Protein AF-A0A1A6HMH1-F1 (afdb_monomer_lite)

Sequence (169 aa):
KLLRKKRSNFAELKVKCLGKFALKTLQKARRKLIYEKAKHYDKEYRQMYQTEIRIARMTRKAGYLCVPVHWKLAFVIRILGINCVSPKVHKVLRLLSLPQIFHGTFAKLNKALINILTTSVNELIYKRGYGKISKKRIALTDHSLIAQSFGKYGIICMKDLIHEIYTDG

Organism: Neotoma lepida (NCBI:txid56216)

Radius of gyration: 24.08 Å; chains: 1; bounding box: 72×41×69 Å

Structure (mmCIF, N/CA/C/O backbone):
data_AF-A0A1A6HMH1-F1
#
_entry.id   AF-A0A1A6HMH1-F1
#
loop_
_atom_site.group_PDB
_atom_site.id
_atom_site.type_symbol
_atom_site.label_atom_id
_atom_site.label_alt_id
_atom_site.label_comp_id
_atom_site.label_asym_id
_atom_site.label_entity_id
_atom_site.label_seq_id
_atom_site.pdbx_PDB_ins_code
_atom_site.Cartn_x
_atom_site.Cartn_y
_atom_site.Cartn_z
_atom_site.occupancy
_atom_site.B_iso_or_equiv
_atom_site.auth_seq_id
_atom_site.auth_comp_id
_atom_site.auth_asym_id
_atom_site.auth_atom_id
_atom_site.pdbx_PDB_model_num
ATOM 1 N N . LYS A 1 1 ? -39.234 2.461 42.269 1.00 67.38 1 LYS A N 1
ATOM 2 C CA . LYS A 1 1 ? -38.798 2.701 40.860 1.00 67.38 1 LYS A CA 1
ATOM 3 C C . LYS A 1 1 ? -37.301 3.047 40.719 1.00 67.38 1 LYS A C 1
ATOM 5 O O . LYS A 1 1 ? -36.661 2.504 39.826 1.00 67.38 1 LYS A O 1
ATOM 10 N N . LEU A 1 2 ? -36.710 3.866 41.601 1.00 72.44 2 LEU A N 1
ATOM 11 C CA . LEU A 1 2 ? -35.313 4.332 41.481 1.00 72.44 2 LEU A CA 1
ATOM 12 C C . LEU A 1 2 ? -34.236 3.228 41.621 1.00 72.44 2 LEU A C 1
ATOM 14 O O . LEU A 1 2 ? -33.291 3.178 40.837 1.00 72.44 2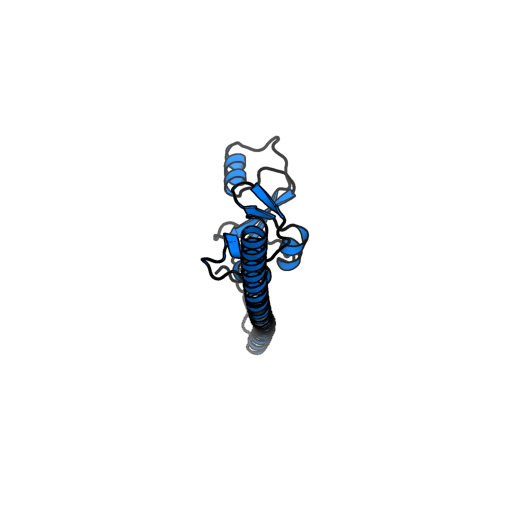 LEU A O 1
ATOM 18 N N . LEU A 1 3 ? -34.400 2.302 42.574 1.00 78.06 3 LEU A N 1
ATOM 19 C CA . LEU A 1 3 ? -33.451 1.202 42.825 1.00 78.06 3 LEU A CA 1
ATOM 20 C C . LEU A 1 3 ? -33.338 0.219 41.648 1.00 78.06 3 LEU A C 1
ATOM 22 O O . LEU A 1 3 ? -32.241 -0.208 41.298 1.00 78.06 3 LEU A O 1
ATOM 26 N N . ARG A 1 4 ? -34.461 -0.092 40.988 1.00 81.69 4 ARG A N 1
ATOM 27 C CA . ARG A 1 4 ? -34.491 -0.953 39.794 1.00 81.69 4 ARG A CA 1
ATOM 28 C C . ARG A 1 4 ? -33.728 -0.312 38.626 1.00 81.69 4 ARG A C 1
ATOM 30 O O . ARG A 1 4 ? -32.972 -1.000 37.948 1.00 81.69 4 ARG A O 1
ATOM 37 N N . LYS A 1 5 ? -33.846 1.013 38.460 1.00 83.06 5 LYS A N 1
ATOM 38 C CA . LYS A 1 5 ? -33.114 1.796 37.448 1.00 83.06 5 LYS A CA 1
ATOM 39 C C . LYS A 1 5 ? -31.604 1.829 37.732 1.00 83.06 5 LYS A C 1
ATOM 41 O O . LYS A 1 5 ? -30.813 1.598 36.827 1.00 83.06 5 LYS A O 1
ATOM 46 N N . LYS A 1 6 ? -31.197 1.999 39.001 1.00 84.06 6 LYS A N 1
ATOM 47 C CA . LYS A 1 6 ? -29.783 1.892 39.417 1.00 84.06 6 LYS A CA 1
ATOM 48 C C . LYS A 1 6 ? -29.196 0.505 39.118 1.00 84.06 6 LYS A C 1
ATOM 50 O O . LYS A 1 6 ? -28.121 0.427 38.535 1.00 84.06 6 LYS A O 1
ATOM 55 N N . ARG A 1 7 ? -29.909 -0.581 39.448 1.00 84.56 7 ARG A N 1
ATOM 56 C CA . ARG A 1 7 ? -29.468 -1.962 39.156 1.00 84.56 7 ARG A CA 1
ATOM 57 C C . ARG A 1 7 ? -29.311 -2.225 37.651 1.00 84.56 7 ARG A C 1
ATOM 59 O O . ARG A 1 7 ? -28.312 -2.816 37.256 1.00 84.56 7 ARG A O 1
ATOM 66 N N . SER A 1 8 ? -30.239 -1.732 36.825 1.00 86.00 8 SER A N 1
ATOM 67 C CA . SER A 1 8 ? -30.150 -1.823 35.356 1.00 86.00 8 SER A CA 1
ATOM 68 C C . SER A 1 8 ? -28.913 -1.102 34.812 1.00 86.00 8 SER A C 1
ATOM 70 O O . SER A 1 8 ? -28.134 -1.687 34.065 1.00 86.00 8 SER A O 1
ATOM 72 N N . ASN A 1 9 ? -28.667 0.134 35.259 1.00 87.69 9 ASN A N 1
ATOM 73 C CA . ASN A 1 9 ? -27.498 0.910 34.838 1.00 87.69 9 ASN A CA 1
ATOM 74 C C . ASN A 1 9 ? -26.178 0.233 35.249 1.00 87.69 9 ASN A C 1
ATOM 76 O O . ASN A 1 9 ? -25.229 0.200 34.470 1.00 87.69 9 ASN A O 1
ATOM 80 N N . PHE A 1 10 ? -26.110 -0.344 36.454 1.00 86.19 10 PHE A N 1
ATOM 81 C CA . PHE A 1 10 ? -24.940 -1.109 36.901 1.00 86.19 10 PHE A CA 1
ATOM 82 C C . PHE A 1 10 ? -24.709 -2.370 36.058 1.00 86.19 10 PHE A C 1
ATOM 84 O O . PHE A 1 10 ? -23.562 -2.675 35.727 1.00 86.19 10 PHE A O 1
ATOM 91 N N . ALA A 1 11 ? -25.775 -3.081 35.675 1.00 88.44 11 ALA A N 1
ATOM 92 C CA . ALA A 1 11 ? -25.677 -4.234 34.785 1.00 88.44 11 ALA A CA 1
ATOM 93 C C . ALA A 1 11 ? -25.140 -3.831 33.399 1.00 88.44 11 ALA A C 1
ATOM 95 O O . ALA A 1 11 ? -24.198 -4.452 32.907 1.00 88.44 11 ALA A O 1
ATOM 96 N N . GLU A 1 12 ? -25.645 -2.741 32.812 1.00 89.88 12 GLU A N 1
ATOM 97 C CA . GLU A 1 12 ? -25.134 -2.206 31.542 1.00 89.88 12 GLU A CA 1
ATOM 98 C C . GLU A 1 12 ? -23.662 -1.789 31.623 1.00 89.88 12 GLU A C 1
ATOM 100 O O . GLU A 1 12 ? -22.878 -2.083 30.719 1.00 89.88 12 GLU A O 1
ATOM 105 N N . LEU A 1 13 ? -23.260 -1.114 32.704 1.00 88.81 13 LEU A N 1
ATOM 106 C CA . LEU A 1 13 ? -21.864 -0.738 32.928 1.00 88.81 13 LEU A CA 1
ATOM 107 C C . LEU A 1 13 ? -20.969 -1.975 33.041 1.00 88.81 13 LEU A C 1
ATOM 109 O O . LEU A 1 13 ? -19.888 -1.998 32.453 1.00 88.81 13 LEU A O 1
ATOM 113 N N . LYS A 1 14 ? -21.431 -3.025 33.728 1.00 90.00 14 LYS A N 1
ATOM 114 C CA . LYS A 1 14 ? -20.702 -4.292 33.859 1.00 90.00 14 LYS A CA 1
ATOM 115 C C . LYS A 1 14 ? -20.515 -4.970 32.498 1.00 90.00 14 LYS A C 1
ATOM 117 O O . LYS A 1 14 ? -19.392 -5.343 32.166 1.00 90.00 14 LYS A O 1
ATOM 122 N N . VAL A 1 15 ? -21.563 -5.033 31.673 1.00 90.50 15 VAL A N 1
ATOM 123 C CA . VAL A 1 15 ? -21.488 -5.551 30.293 1.00 90.50 15 VAL A CA 1
ATOM 124 C C . VAL A 1 15 ? -20.522 -4.720 29.439 1.00 90.50 15 VAL A C 1
ATOM 126 O O . VAL A 1 15 ? -19.654 -5.279 28.767 1.00 90.50 15 VAL A O 1
ATOM 129 N N . LYS A 1 16 ? -20.584 -3.383 29.515 1.00 90.50 16 LYS A N 1
ATOM 130 C CA . LYS A 1 16 ? -19.650 -2.484 28.808 1.00 90.50 16 LYS A CA 1
ATOM 131 C C . LYS A 1 16 ? -18.197 -2.696 29.249 1.00 90.50 16 LYS A C 1
ATOM 133 O O . LYS A 1 16 ? -17.298 -2.681 28.408 1.00 90.50 16 LYS A O 1
ATOM 138 N N . CYS A 1 17 ? -17.946 -2.905 30.541 1.00 87.88 17 CYS A N 1
ATOM 139 C CA . CYS A 1 17 ? -16.609 -3.192 31.068 1.00 87.88 17 CYS A CA 1
ATOM 140 C C . CYS A 1 17 ? -16.062 -4.531 30.556 1.00 87.88 17 CYS A C 1
ATOM 142 O O . CYS A 1 17 ? -14.916 -4.580 30.104 1.00 87.88 17 CYS A O 1
ATOM 144 N N . LEU A 1 18 ? -16.885 -5.584 30.555 1.00 89.75 18 LEU A N 1
ATOM 145 C CA . LEU A 1 18 ? -16.518 -6.892 30.004 1.00 89.75 18 LEU A CA 1
ATOM 146 C C . LEU A 1 18 ? -16.204 -6.799 28.503 1.00 89.75 18 LEU A C 1
ATOM 148 O O . LEU A 1 18 ? -15.169 -7.295 28.060 1.00 89.75 18 LEU A O 1
ATOM 152 N N . GLY A 1 19 ? -17.021 -6.070 27.735 1.00 89.38 19 GLY A N 1
ATOM 153 C CA . GLY A 1 19 ? -16.772 -5.820 26.312 1.00 89.38 19 GLY A CA 1
ATOM 154 C C . GLY A 1 19 ? -15.452 -5.083 26.057 1.00 89.38 19 GLY A C 1
ATOM 155 O O . GLY A 1 19 ? -14.662 -5.487 25.204 1.00 89.38 19 GLY A O 1
ATOM 156 N N . LYS A 1 20 ? -15.141 -4.046 26.848 1.00 89.56 20 LYS A N 1
ATOM 157 C CA . LYS A 1 20 ? -13.844 -3.346 26.775 1.00 89.56 20 LYS A CA 1
ATOM 158 C C . LYS A 1 20 ? -12.670 -4.271 27.098 1.00 89.56 20 LYS A C 1
ATOM 160 O O . LYS A 1 20 ? -11.619 -4.150 26.470 1.00 89.56 20 LYS A O 1
ATOM 165 N N . PHE A 1 21 ? -12.824 -5.173 28.066 1.00 90.56 21 PHE A N 1
ATOM 166 C CA . PHE A 1 21 ? -11.784 -6.138 28.421 1.00 90.56 21 PHE A CA 1
ATOM 167 C C . PHE A 1 21 ? -11.515 -7.122 27.275 1.00 90.56 21 PHE A C 1
ATOM 169 O O . PHE A 1 21 ? -10.362 -7.283 26.875 1.00 90.56 21 PHE A O 1
ATOM 176 N N . ALA A 1 22 ? -12.569 -7.681 26.675 1.00 90.69 22 ALA A N 1
AT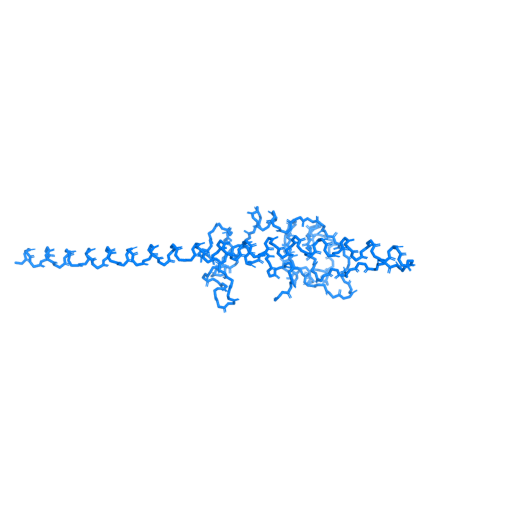OM 177 C CA . ALA A 1 22 ? -12.461 -8.565 25.515 1.00 90.69 22 ALA A CA 1
ATOM 178 C C . ALA A 1 22 ? -11.828 -7.866 24.294 1.00 90.69 22 ALA A C 1
ATOM 180 O O . ALA A 1 22 ? -10.968 -8.423 23.615 1.00 90.69 22 ALA A O 1
ATOM 181 N N . LEU A 1 23 ? -12.173 -6.602 24.029 1.00 89.44 23 LEU A N 1
ATOM 182 C CA . LEU A 1 23 ? -11.537 -5.837 22.949 1.00 89.44 23 LEU A CA 1
ATOM 183 C C . LEU A 1 23 ? -10.040 -5.611 23.203 1.00 89.44 23 LEU A C 1
ATOM 185 O O . LEU A 1 23 ? -9.238 -5.697 22.273 1.00 89.44 23 LEU A O 1
ATOM 189 N N . LYS A 1 24 ? -9.638 -5.362 24.455 1.00 90.38 24 LYS A N 1
ATOM 190 C CA . LYS A 1 24 ? -8.222 -5.206 24.824 1.00 90.38 24 LYS A CA 1
ATOM 191 C C . LYS A 1 24 ? -7.433 -6.500 24.629 1.00 90.38 24 LYS A C 1
ATOM 193 O O . LYS A 1 24 ? -6.305 -6.439 24.139 1.00 90.38 24 LYS A O 1
ATOM 198 N N . THR A 1 25 ? -7.986 -7.657 24.992 1.00 93.50 25 THR A N 1
ATOM 199 C CA . THR A 1 25 ? -7.310 -8.950 24.780 1.00 93.50 25 THR A CA 1
ATOM 200 C C . THR A 1 25 ? -7.157 -9.252 23.290 1.00 93.50 25 THR A C 1
ATOM 202 O O . THR A 1 25 ? -6.056 -9.590 22.854 1.00 93.50 25 THR A O 1
ATOM 205 N N . LEU A 1 26 ? -8.195 -9.000 22.485 1.00 90.25 26 LEU A N 1
ATOM 206 C CA . LEU A 1 26 ? -8.133 -9.119 21.024 1.00 90.25 26 LEU A CA 1
ATOM 207 C C . LEU A 1 26 ? -7.090 -8.179 20.403 1.00 90.25 26 LEU A C 1
ATOM 209 O O . LEU A 1 26 ? -6.309 -8.596 19.551 1.00 90.25 26 LEU A O 1
ATOM 213 N N . GLN A 1 27 ? -7.026 -6.919 20.841 1.00 89.50 27 GLN A N 1
ATOM 214 C CA . GLN A 1 27 ? -6.012 -5.973 20.363 1.00 89.50 27 GLN A CA 1
ATOM 215 C C . GLN A 1 27 ? -4.592 -6.420 20.721 1.00 89.50 27 GLN A C 1
ATOM 217 O O . GLN A 1 27 ? -3.695 -6.305 19.888 1.00 89.50 27 GLN A O 1
ATOM 222 N N . LYS A 1 28 ? -4.374 -6.963 21.926 1.00 92.38 28 LYS A N 1
ATOM 223 C CA . LYS A 1 28 ? -3.073 -7.526 22.320 1.00 92.38 28 LYS A CA 1
ATOM 224 C C . LYS A 1 28 ? -2.678 -8.701 21.426 1.00 92.38 28 LYS A C 1
ATOM 226 O O . LYS A 1 28 ? -1.547 -8.731 20.950 1.00 92.38 28 LYS A O 1
ATOM 231 N N . ALA A 1 29 ? -3.601 -9.626 21.160 1.00 92.94 29 ALA A N 1
ATOM 232 C CA . ALA A 1 29 ? -3.358 -10.749 20.256 1.00 92.94 29 ALA A CA 1
ATOM 233 C C . ALA A 1 29 ? -3.023 -10.270 18.832 1.00 92.94 29 ALA A C 1
ATOM 235 O O . ALA A 1 29 ? -2.028 -10.698 18.252 1.00 92.94 29 ALA A O 1
ATOM 236 N N . ARG A 1 30 ? -3.782 -9.298 18.305 1.00 90.75 30 ARG A N 1
ATOM 237 C CA . ARG A 1 30 ? -3.517 -8.688 16.991 1.00 90.75 30 ARG A CA 1
ATOM 238 C C . ARG A 1 30 ? -2.146 -8.020 16.921 1.00 90.75 30 ARG A C 1
ATOM 240 O O . ARG A 1 30 ? -1.448 -8.196 15.933 1.00 90.75 30 ARG A O 1
ATOM 247 N N . ARG A 1 31 ? -1.733 -7.284 17.959 1.00 91.69 31 ARG A N 1
ATOM 248 C CA . ARG A 1 31 ? -0.402 -6.650 18.011 1.00 91.69 31 ARG A CA 1
ATOM 249 C C . ARG A 1 31 ? 0.724 -7.679 17.949 1.00 91.69 31 ARG A C 1
ATOM 251 O O . ARG A 1 31 ? 1.679 -7.459 17.215 1.00 91.69 31 ARG A O 1
ATOM 258 N N . LYS A 1 32 ? 0.591 -8.798 18.671 1.00 95.19 32 LYS A N 1
ATOM 259 C CA . LYS A 1 32 ? 1.555 -9.908 18.598 1.00 95.19 32 LYS A CA 1
ATOM 260 C C . LYS A 1 32 ? 1.641 -10.472 17.179 1.00 95.19 32 LYS A C 1
ATOM 262 O O . LYS A 1 32 ? 2.733 -10.594 16.647 1.00 95.19 32 LYS A O 1
ATOM 267 N N . LEU A 1 33 ? 0.497 -10.722 16.540 1.00 93.75 33 LEU A N 1
ATOM 268 C CA . LEU A 1 33 ? 0.452 -11.220 15.163 1.00 93.75 33 LEU A CA 1
ATOM 269 C C . LEU A 1 33 ? 1.111 -10.252 14.168 1.00 93.75 33 LEU A C 1
ATOM 271 O O . LEU A 1 33 ? 1.905 -10.678 13.338 1.00 93.75 33 LEU A O 1
ATOM 275 N N . ILE A 1 34 ? 0.818 -8.952 14.273 1.00 93.81 34 ILE A N 1
ATOM 276 C CA . ILE A 1 34 ? 1.428 -7.915 13.424 1.00 93.81 34 ILE A CA 1
ATOM 277 C C . ILE A 1 34 ? 2.950 -7.884 13.609 1.00 93.81 34 ILE A C 1
ATOM 279 O O . ILE A 1 34 ? 3.683 -7.754 12.634 1.00 93.81 34 ILE A O 1
ATOM 283 N N . TYR A 1 35 ? 3.425 -8.019 14.848 1.00 95.38 35 TYR A N 1
ATOM 284 C CA . TYR A 1 35 ? 4.852 -8.030 15.151 1.00 95.38 35 TYR A CA 1
ATOM 285 C C . TYR A 1 35 ? 5.568 -9.237 14.530 1.00 95.38 35 TYR A C 1
ATOM 287 O O . TYR A 1 35 ? 6.585 -9.061 13.859 1.00 95.38 35 TYR A O 1
ATOM 295 N N . GLU A 1 36 ? 5.016 -10.444 14.684 1.00 95.88 36 GLU A N 1
ATOM 296 C CA . GLU A 1 36 ? 5.602 -11.653 14.091 1.00 95.88 36 GLU A CA 1
ATOM 297 C C . GLU A 1 36 ? 5.620 -11.587 12.558 1.00 95.88 36 GLU A C 1
ATOM 299 O O . GLU A 1 36 ? 6.637 -11.901 11.938 1.00 95.88 36 GLU A O 1
ATOM 304 N N . LYS A 1 37 ? 4.540 -11.092 11.935 1.00 94.31 37 LYS A N 1
ATOM 305 C CA . LYS A 1 37 ? 4.506 -10.848 10.484 1.00 94.31 37 LYS A CA 1
ATOM 306 C C . LYS A 1 37 ? 5.569 -9.843 10.043 1.00 94.31 37 LYS A C 1
ATOM 308 O O . LYS A 1 37 ? 6.312 -10.106 9.104 1.00 94.31 37 LYS A O 1
ATOM 313 N N . ALA A 1 38 ? 5.686 -8.710 10.735 1.00 94.00 38 ALA A N 1
ATOM 314 C CA . ALA A 1 38 ? 6.680 -7.693 10.401 1.00 94.00 38 ALA A CA 1
ATOM 315 C C . ALA A 1 38 ? 8.110 -8.252 10.466 1.00 94.00 38 ALA A C 1
ATOM 317 O O . ALA A 1 38 ? 8.903 -8.025 9.551 1.00 94.00 38 ALA A O 1
ATOM 318 N N . LYS A 1 39 ? 8.406 -9.050 11.499 1.00 95.81 39 LYS A N 1
ATOM 319 C CA . LYS A 1 39 ? 9.683 -9.753 11.655 1.00 95.81 39 LYS A CA 1
ATOM 320 C C . LYS A 1 39 ? 9.940 -10.743 10.515 1.00 95.81 39 LYS A C 1
ATOM 322 O O . LYS A 1 39 ? 11.071 -10.831 10.037 1.00 95.81 39 LYS A O 1
ATOM 327 N N . HIS A 1 40 ? 8.911 -11.470 10.078 1.00 95.38 40 HIS A N 1
ATOM 328 C CA . HIS A 1 40 ? 9.001 -12.369 8.929 1.00 95.38 40 HIS A CA 1
ATOM 329 C C . HIS A 1 40 ? 9.373 -11.609 7.650 1.00 95.38 40 HIS A C 1
ATOM 331 O O . HIS A 1 40 ? 10.369 -11.950 7.017 1.00 95.38 40 HIS A O 1
ATOM 337 N N . TYR A 1 41 ? 8.648 -10.536 7.320 1.00 94.19 41 TYR A N 1
ATOM 338 C CA . TYR A 1 41 ? 8.918 -9.740 6.118 1.00 94.19 41 TYR A CA 1
ATOM 339 C C . TYR A 1 41 ? 10.314 -9.111 6.129 1.00 94.19 41 TYR A C 1
ATOM 341 O O . TYR A 1 41 ? 11.004 -9.107 5.115 1.00 94.19 41 TYR A O 1
ATOM 349 N N . ASP A 1 42 ? 10.782 -8.619 7.278 1.00 91.75 42 ASP A N 1
ATOM 350 C CA . ASP A 1 42 ? 12.137 -8.067 7.377 1.00 91.75 42 ASP A CA 1
ATOM 351 C C . ASP A 1 42 ? 13.217 -9.135 7.155 1.00 91.75 42 ASP A C 1
ATOM 353 O O . ASP A 1 42 ? 14.251 -8.858 6.540 1.00 91.75 42 ASP A O 1
ATOM 357 N N . LYS A 1 43 ? 12.987 -10.366 7.630 1.00 95.88 43 LYS A N 1
ATOM 358 C CA . LYS A 1 43 ? 13.875 -11.503 7.360 1.00 95.88 43 LYS A CA 1
ATOM 359 C C . LYS A 1 43 ? 13.875 -11.854 5.873 1.00 95.88 43 LYS A C 1
ATOM 361 O O . LYS A 1 43 ? 14.949 -12.035 5.305 1.00 95.88 43 LYS A O 1
ATOM 366 N N . GLU A 1 44 ? 12.701 -11.907 5.259 1.00 94.12 44 GLU A N 1
ATOM 367 C CA . GLU A 1 44 ? 12.519 -12.201 3.838 1.00 94.12 44 GLU A CA 1
ATOM 368 C C . GLU A 1 44 ? 13.253 -11.186 2.952 1.00 94.12 44 GLU A C 1
ATOM 370 O O . GLU A 1 44 ? 14.098 -11.578 2.149 1.00 94.12 44 GLU A O 1
ATOM 375 N N . TYR A 1 45 ? 13.060 -9.880 3.172 1.00 90.88 45 TYR A N 1
ATOM 376 C CA . TYR A 1 45 ? 13.754 -8.839 2.402 1.00 90.88 45 TYR A CA 1
ATOM 377 C C . TYR A 1 45 ? 15.277 -8.917 2.531 1.00 90.88 45 TYR A C 1
ATOM 379 O O . TYR A 1 45 ? 16.000 -8.764 1.545 1.00 90.88 45 TYR A O 1
ATOM 387 N N . ARG A 1 46 ? 15.787 -9.198 3.739 1.00 93.50 46 ARG A N 1
ATOM 388 C CA . ARG A 1 46 ? 17.228 -9.403 3.958 1.00 93.50 46 ARG A CA 1
ATOM 389 C C . ARG A 1 46 ? 17.742 -10.609 3.176 1.00 93.50 46 ARG A C 1
ATOM 391 O O . ARG A 1 46 ? 18.815 -10.530 2.583 1.00 93.50 46 ARG A O 1
ATOM 398 N N . GLN A 1 47 ? 16.992 -11.709 3.172 1.00 95.31 47 GLN A N 1
ATOM 399 C CA . GLN A 1 47 ? 17.354 -12.922 2.442 1.00 95.31 47 GLN A CA 1
ATOM 400 C C . GLN A 1 47 ? 17.320 -12.705 0.928 1.00 95.31 47 GLN A C 1
ATOM 402 O O . GLN A 1 47 ? 18.257 -13.126 0.252 1.00 95.31 47 GLN A O 1
ATOM 407 N N . MET A 1 48 ? 16.307 -12.013 0.401 1.00 89.75 48 MET A N 1
ATOM 408 C CA . MET A 1 48 ? 16.217 -11.660 -1.021 1.00 89.75 48 MET A CA 1
ATOM 409 C C . MET A 1 48 ? 17.445 -10.861 -1.464 1.00 89.75 48 MET A C 1
ATOM 411 O O . MET A 1 48 ? 18.146 -11.272 -2.387 1.00 89.75 48 MET A O 1
ATOM 415 N N . TYR A 1 49 ? 17.776 -9.793 -0.732 1.00 89.75 49 TYR A N 1
ATOM 416 C CA . TYR A 1 49 ? 18.935 -8.946 -1.020 1.00 89.75 49 TYR A CA 1
ATOM 417 C C . TYR A 1 49 ? 20.265 -9.716 -0.959 1.00 89.75 49 TYR A C 1
ATOM 419 O O . TYR A 1 49 ? 21.109 -9.612 -1.850 1.00 89.75 49 TYR A O 1
ATOM 427 N N . GLN A 1 50 ? 20.460 -10.545 0.072 1.00 94.88 50 GLN A N 1
ATOM 428 C CA . GLN A 1 50 ? 21.658 -11.385 0.183 1.00 94.88 50 GLN A CA 1
ATOM 429 C C . GLN A 1 50 ? 21.764 -12.405 -0.955 1.00 94.88 50 GLN A C 1
ATOM 431 O O . GLN A 1 50 ? 22.865 -12.673 -1.442 1.00 94.88 50 GLN A O 1
ATOM 436 N N . THR A 1 51 ? 20.635 -12.975 -1.371 1.00 92.44 51 THR A N 1
ATOM 437 C CA . THR A 1 51 ? 20.572 -13.960 -2.454 1.00 92.44 51 THR A CA 1
ATOM 438 C C . THR A 1 51 ? 20.907 -13.314 -3.793 1.00 92.44 51 THR A C 1
ATOM 440 O O . THR A 1 51 ? 21.721 -13.862 -4.530 1.00 92.44 51 THR A O 1
ATOM 443 N N . GLU A 1 52 ? 20.381 -12.121 -4.069 1.00 89.81 52 GLU A N 1
ATOM 444 C CA . GLU A 1 52 ? 20.705 -11.342 -5.268 1.00 89.81 52 GLU A CA 1
ATOM 445 C C . GLU A 1 52 ? 22.210 -11.041 -5.354 1.00 89.81 52 GLU A C 1
ATOM 447 O O . GLU A 1 52 ? 22.852 -11.322 -6.369 1.00 89.81 52 GLU A O 1
ATOM 452 N N . ILE A 1 53 ? 22.820 -10.594 -4.249 1.00 91.62 53 ILE A N 1
ATOM 453 C CA . ILE A 1 53 ? 24.274 -10.378 -4.170 1.00 91.62 53 ILE A CA 1
ATOM 454 C C . ILE A 1 53 ? 25.045 -11.683 -4.387 1.00 91.62 53 ILE A C 1
ATOM 456 O O . ILE A 1 53 ? 26.064 -11.699 -5.084 1.00 91.62 53 ILE A O 1
ATOM 460 N N . ARG A 1 54 ? 24.601 -12.783 -3.768 1.00 93.88 54 ARG A N 1
ATOM 461 C CA . ARG A 1 54 ? 25.252 -14.091 -3.900 1.00 93.88 54 ARG A CA 1
ATOM 462 C C . ARG A 1 54 ? 25.224 -14.563 -5.352 1.00 93.88 54 ARG A C 1
ATOM 464 O O . ARG A 1 54 ? 26.273 -14.952 -5.858 1.00 93.88 54 ARG A O 1
ATOM 471 N N . ILE A 1 55 ? 24.071 -14.488 -6.017 1.00 90.62 55 ILE A N 1
ATOM 472 C CA . ILE A 1 55 ? 23.912 -14.838 -7.434 1.00 90.62 55 ILE A CA 1
ATOM 473 C C . ILE A 1 55 ? 24.853 -13.986 -8.283 1.00 90.62 55 ILE A C 1
ATOM 475 O O . ILE A 1 55 ? 25.663 -14.549 -9.011 1.00 90.62 55 ILE A O 1
ATOM 479 N N . ALA A 1 56 ? 24.853 -12.663 -8.098 1.00 90.56 56 ALA A N 1
ATOM 480 C CA . ALA A 1 56 ? 25.729 -11.761 -8.844 1.00 90.56 56 ALA A CA 1
ATOM 481 C C . ALA A 1 56 ? 27.228 -12.082 -8.671 1.00 90.56 56 ALA A C 1
ATOM 483 O O . ALA A 1 56 ? 28.019 -11.906 -9.597 1.00 90.56 56 ALA A O 1
ATOM 484 N N . ARG A 1 57 ? 27.651 -12.560 -7.494 1.00 93.25 57 ARG A N 1
ATOM 485 C CA . ARG A 1 57 ? 29.036 -13.009 -7.258 1.00 93.25 57 ARG A CA 1
ATOM 486 C C . ARG A 1 57 ? 29.333 -14.341 -7.946 1.00 93.25 57 ARG A C 1
ATOM 488 O O . ARG A 1 57 ? 30.392 -14.480 -8.553 1.00 93.25 57 ARG A O 1
ATOM 495 N N . MET A 1 58 ? 28.415 -15.305 -7.858 1.00 93.62 58 MET A N 1
ATOM 496 C CA . MET A 1 58 ? 28.568 -16.621 -8.489 1.00 93.62 58 MET A CA 1
ATOM 497 C C . MET A 1 58 ? 28.621 -16.512 -10.014 1.00 93.62 58 MET A C 1
ATOM 499 O O . MET A 1 58 ? 29.494 -17.117 -10.628 1.00 93.62 58 MET A O 1
ATOM 503 N N . THR A 1 59 ? 27.756 -15.697 -10.621 1.00 91.56 59 THR A N 1
ATOM 504 C CA . THR A 1 59 ? 27.740 -15.480 -12.076 1.00 91.56 59 THR A CA 1
ATOM 505 C C . THR A 1 59 ? 29.031 -14.829 -12.557 1.00 91.56 59 THR A C 1
ATOM 507 O O . THR A 1 59 ? 29.625 -15.315 -13.513 1.00 91.56 59 THR A O 1
ATOM 510 N N . ARG A 1 60 ? 29.534 -13.805 -11.845 1.00 91.56 60 ARG A N 1
ATOM 511 C CA . ARG A 1 60 ? 30.835 -13.179 -12.148 1.00 91.56 60 ARG A CA 1
ATOM 512 C C . ARG A 1 60 ? 31.981 -14.185 -12.077 1.00 91.56 60 ARG A C 1
ATOM 514 O O . ARG A 1 60 ? 32.830 -14.185 -12.957 1.00 91.56 60 ARG A O 1
ATOM 521 N N . LYS A 1 61 ? 31.990 -15.056 -11.059 1.00 94.31 61 LYS A N 1
ATOM 522 C CA . LYS A 1 61 ? 33.004 -16.114 -10.918 1.00 94.31 61 LYS A CA 1
ATOM 523 C C . LYS A 1 61 ? 32.938 -17.131 -12.062 1.00 94.31 61 LYS A C 1
ATOM 525 O O . LYS A 1 61 ? 33.974 -17.610 -12.501 1.00 94.31 61 LYS A O 1
ATOM 530 N N . ALA A 1 62 ? 31.735 -17.456 -12.525 1.00 93.44 62 ALA A N 1
ATOM 531 C CA . ALA A 1 62 ? 31.503 -18.398 -13.614 1.00 93.44 62 ALA A CA 1
ATOM 532 C C . ALA A 1 62 ? 31.643 -17.776 -15.020 1.00 93.44 62 ALA A C 1
ATOM 534 O O . ALA A 1 62 ? 31.504 -18.490 -16.006 1.00 93.44 62 ALA A O 1
ATOM 535 N N . GLY A 1 63 ? 31.892 -16.464 -15.127 1.00 91.94 63 GLY A N 1
ATOM 536 C CA . GLY A 1 63 ? 32.001 -15.756 -16.408 1.00 91.94 63 GLY A CA 1
ATOM 537 C C . GLY A 1 63 ? 30.664 -15.470 -17.108 1.00 91.94 63 GLY A C 1
ATOM 538 O O . GLY A 1 63 ? 30.665 -14.982 -18.234 1.00 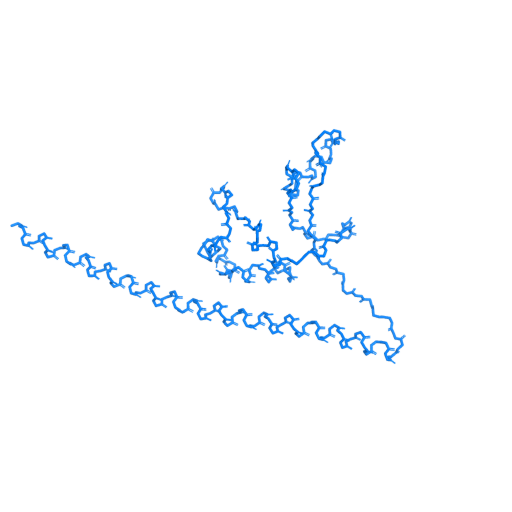91.94 63 GLY A O 1
ATOM 539 N N . TYR A 1 64 ? 29.523 -15.733 -16.460 1.00 91.69 64 TYR A N 1
ATOM 540 C CA . TYR A 1 64 ? 28.192 -15.450 -17.008 1.00 91.69 64 TYR A CA 1
ATOM 541 C C . TYR A 1 64 ? 27.701 -14.045 -16.629 1.00 91.69 64 TYR A C 1
ATOM 543 O O . TYR A 1 64 ? 27.949 -13.545 -15.526 1.00 91.69 64 TYR A O 1
ATOM 551 N N . LEU A 1 65 ? 26.928 -13.419 -17.523 1.00 84.19 65 LEU A N 1
ATOM 552 C CA . LEU A 1 65 ? 26.278 -12.134 -17.266 1.00 84.19 65 LEU A CA 1
ATOM 553 C C . LEU A 1 65 ? 24.997 -12.333 -16.441 1.00 84.19 65 LEU A C 1
ATOM 555 O O . LEU A 1 65 ? 24.087 -13.051 -16.848 1.00 84.19 65 LEU A O 1
ATOM 559 N N . CYS A 1 66 ? 24.903 -11.665 -15.291 1.00 80.38 66 CYS A N 1
ATOM 560 C CA . CYS A 1 66 ? 23.672 -11.629 -14.502 1.00 80.38 66 CYS A CA 1
ATOM 561 C C . CYS A 1 66 ? 22.769 -10.509 -15.020 1.00 80.38 66 CYS A C 1
ATOM 563 O O . CYS A 1 66 ? 23.076 -9.332 -14.827 1.00 80.38 66 CYS A O 1
ATOM 565 N N . VAL A 1 67 ? 21.652 -10.869 -15.649 1.00 78.81 67 VAL A N 1
ATOM 566 C CA . VAL A 1 67 ? 20.599 -9.909 -15.992 1.00 78.81 67 VAL A CA 1
ATOM 567 C C . VAL A 1 67 ? 19.704 -9.734 -14.759 1.00 78.81 67 VAL A C 1
ATOM 569 O O . VAL A 1 67 ? 19.210 -10.737 -14.239 1.00 78.81 67 VAL A O 1
ATOM 572 N N . PRO A 1 68 ? 19.517 -8.505 -14.244 1.00 74.25 68 PRO A N 1
ATOM 573 C CA . PRO A 1 68 ? 18.659 -8.279 -13.089 1.00 74.25 68 PRO A CA 1
ATOM 574 C C . PRO A 1 68 ? 17.204 -8.608 -13.425 1.00 74.25 68 PRO A C 1
ATOM 576 O O . PRO A 1 68 ? 16.761 -8.479 -14.570 1.00 74.25 68 PRO A O 1
ATOM 579 N N . VAL A 1 69 ? 16.445 -9.010 -12.407 1.00 73.75 69 VAL A N 1
ATOM 580 C CA . VAL A 1 69 ? 15.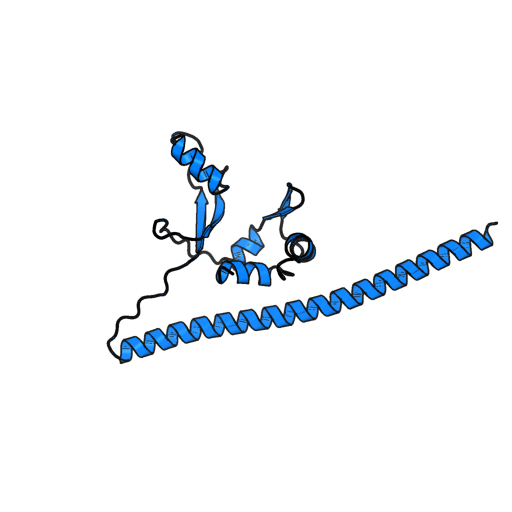010 -9.259 -12.561 1.00 73.75 69 VAL A CA 1
ATOM 581 C C . VAL A 1 69 ? 14.326 -7.950 -12.957 1.00 73.75 69 VAL A C 1
ATOM 583 O O . VAL A 1 69 ? 14.533 -6.913 -12.326 1.00 73.75 69 VAL A O 1
ATOM 586 N N . HIS A 1 70 ? 13.510 -7.992 -14.012 1.00 69.94 70 HIS A N 1
ATOM 587 C CA . HIS A 1 70 ? 12.738 -6.826 -14.421 1.00 69.94 70 HIS A CA 1
ATOM 588 C C . HIS A 1 70 ? 11.723 -6.462 -13.331 1.00 69.94 70 HIS A C 1
ATOM 590 O O . HIS A 1 70 ? 11.037 -7.328 -12.781 1.00 69.94 70 HIS A O 1
ATOM 596 N N . TRP A 1 71 ? 11.629 -5.176 -13.010 1.00 72.56 71 TRP A N 1
ATOM 597 C CA . TRP A 1 71 ? 10.700 -4.675 -12.005 1.00 72.56 71 TRP A CA 1
ATOM 598 C C . TRP A 1 71 ? 9.251 -4.840 -12.499 1.00 72.56 71 TRP A C 1
ATOM 600 O O . TRP A 1 71 ? 8.930 -4.558 -13.651 1.00 72.56 71 TRP A O 1
ATOM 610 N N . LYS A 1 72 ? 8.363 -5.319 -11.621 1.00 78.38 72 LYS A N 1
ATOM 611 C CA . LYS A 1 72 ? 6.953 -5.603 -11.959 1.00 78.38 72 LYS A CA 1
ATOM 612 C C . LYS A 1 72 ? 6.017 -4.417 -11.735 1.00 78.38 72 LYS A C 1
ATOM 614 O O . LYS A 1 72 ? 4.925 -4.373 -12.294 1.00 78.38 72 LYS A O 1
ATOM 619 N N . LEU A 1 73 ? 6.433 -3.454 -10.919 1.00 81.00 73 LEU A N 1
ATOM 620 C CA . LEU A 1 73 ? 5.615 -2.335 -10.466 1.00 81.00 73 LEU A CA 1
ATOM 621 C C . LEU A 1 73 ? 6.381 -1.024 -10.669 1.00 81.00 73 LEU A C 1
ATOM 623 O O . LEU A 1 73 ? 7.597 -0.975 -10.486 1.00 81.00 73 LEU A O 1
ATOM 627 N N . ALA A 1 74 ? 5.673 0.040 -11.035 1.00 84.12 74 ALA A N 1
ATOM 628 C CA . ALA A 1 74 ? 6.221 1.385 -11.140 1.00 84.12 74 ALA A CA 1
ATOM 629 C C . ALA A 1 74 ? 5.393 2.382 -10.338 1.00 84.12 74 ALA A C 1
ATOM 631 O O . ALA A 1 74 ? 4.174 2.255 -10.206 1.00 84.12 74 ALA A O 1
ATOM 632 N N . PHE A 1 75 ? 6.068 3.412 -9.837 1.00 85.31 75 PHE A N 1
ATOM 633 C CA . PHE A 1 75 ? 5.416 4.574 -9.261 1.00 85.31 75 PHE A CA 1
ATOM 634 C C . PHE A 1 75 ? 5.389 5.701 -10.292 1.00 85.31 75 PHE A C 1
ATOM 636 O O . PHE A 1 75 ? 6.434 6.209 -10.693 1.00 85.31 75 PHE A O 1
ATOM 643 N N . VAL A 1 76 ? 4.193 6.076 -10.741 1.00 86.06 76 VAL A N 1
ATOM 644 C CA . VAL A 1 76 ? 3.992 7.095 -11.778 1.00 86.06 76 VAL A CA 1
ATOM 645 C C . VAL A 1 76 ? 3.567 8.391 -11.109 1.00 86.06 76 VAL A C 1
ATOM 647 O O . VAL A 1 76 ? 2.585 8.398 -10.373 1.00 86.06 76 VAL A O 1
ATOM 650 N N . ILE A 1 77 ? 4.276 9.489 -11.380 1.00 88.88 77 ILE A N 1
ATOM 651 C CA . ILE A 1 77 ? 3.960 10.826 -10.858 1.00 88.88 77 ILE A CA 1
ATOM 652 C C . ILE A 1 77 ? 3.580 11.744 -12.014 1.00 88.88 77 ILE A C 1
ATOM 654 O O . ILE A 1 77 ? 4.248 11.779 -13.048 1.00 88.88 77 ILE A O 1
ATOM 658 N N . ARG A 1 78 ? 2.527 12.542 -11.829 1.00 89.62 78 ARG A N 1
ATOM 659 C CA . ARG A 1 78 ? 2.168 13.591 -12.783 1.00 89.62 78 ARG A CA 1
ATOM 660 C C . ARG A 1 78 ? 3.011 14.846 -12.564 1.00 89.62 78 ARG A C 1
ATOM 662 O O . ARG A 1 78 ? 2.926 15.470 -11.510 1.00 89.62 78 ARG A O 1
ATOM 669 N N . ILE A 1 79 ? 3.758 15.241 -13.590 1.00 90.12 79 ILE A N 1
ATOM 670 C CA . ILE A 1 79 ? 4.638 16.422 -13.561 1.00 90.12 79 ILE A CA 1
ATOM 671 C C . ILE A 1 79 ? 3.983 17.625 -14.257 1.00 90.12 79 ILE A C 1
ATOM 673 O O . ILE A 1 79 ? 4.129 18.757 -13.809 1.00 90.12 79 ILE A O 1
ATOM 677 N N . LEU A 1 80 ? 3.222 17.386 -15.330 1.00 88.00 80 LEU A N 1
ATOM 678 C CA . LEU A 1 80 ? 2.619 18.444 -16.145 1.00 88.00 80 LEU A CA 1
ATOM 679 C C . LEU A 1 80 ? 1.162 18.735 -15.762 1.00 88.00 80 LEU A C 1
ATOM 681 O O . LEU A 1 80 ? 0.421 17.854 -15.314 1.00 88.00 80 LEU A O 1
ATOM 685 N N . GLY A 1 81 ? 0.753 19.986 -15.985 1.00 86.88 81 GLY A N 1
ATOM 686 C CA . GLY A 1 81 ? -0.610 20.479 -15.782 1.00 86.88 81 GLY A CA 1
ATOM 687 C C . GLY A 1 81 ? -1.633 19.943 -16.785 1.00 86.88 81 GLY A C 1
ATOM 688 O O . GLY A 1 81 ? -1.425 18.934 -17.455 1.00 86.88 81 GLY A O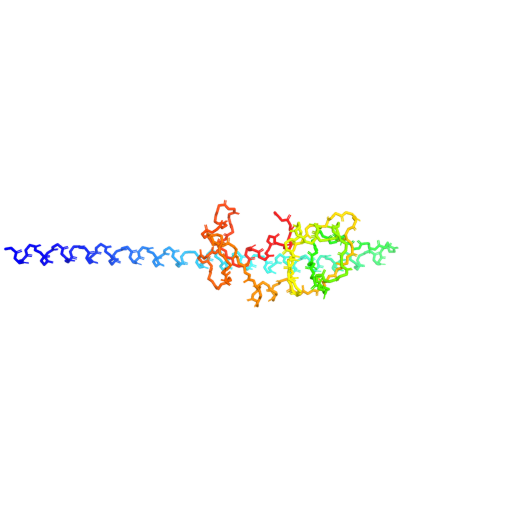 1
ATOM 689 N N . ILE A 1 82 ? -2.810 20.568 -16.818 1.00 83.94 82 ILE A N 1
ATOM 690 C CA . ILE A 1 82 ? -3.932 20.188 -17.703 1.00 83.94 82 ILE A CA 1
ATOM 691 C C . ILE A 1 82 ? -3.792 20.857 -19.081 1.00 83.94 82 ILE A C 1
ATOM 693 O O . ILE A 1 82 ? -4.263 20.314 -20.083 1.00 83.94 82 ILE A O 1
ATOM 697 N N . ASN A 1 83 ? -3.121 22.007 -19.121 1.00 86.19 83 ASN A N 1
ATOM 698 C CA . ASN A 1 83 ? -2.976 22.843 -20.306 1.00 86.19 83 ASN A CA 1
ATOM 699 C C . ASN A 1 83 ? -2.083 22.162 -21.350 1.00 86.19 83 ASN A C 1
ATOM 701 O O . ASN A 1 83 ? -1.090 21.528 -20.998 1.00 86.19 83 ASN A O 1
ATOM 705 N N . CYS A 1 84 ? -2.436 22.317 -22.628 1.00 85.25 84 CYS A N 1
ATOM 706 C CA . CYS A 1 84 ? -1.668 21.808 -23.773 1.00 85.25 84 CYS A CA 1
ATOM 707 C C . CYS A 1 84 ? -1.470 20.280 -23.795 1.00 85.25 84 CYS A C 1
ATOM 709 O O . CYS A 1 84 ? -0.537 19.773 -24.412 1.00 85.25 84 CYS A O 1
ATOM 711 N N . VAL A 1 85 ? -2.362 19.528 -23.146 1.00 87.31 85 VAL A N 1
ATOM 712 C CA . VAL A 1 85 ? -2.363 18.062 -23.176 1.00 87.31 85 VAL A CA 1
ATOM 713 C C . VAL A 1 85 ? -3.486 17.576 -24.088 1.00 87.31 85 VAL A C 1
ATOM 715 O O . VAL A 1 85 ? -4.626 18.029 -23.983 1.00 87.31 85 VAL A O 1
ATOM 718 N N . SER A 1 86 ? -3.183 16.634 -24.984 1.00 91.31 86 SER A N 1
ATOM 719 C CA . SER A 1 86 ? -4.184 16.099 -25.910 1.00 91.31 86 SER A CA 1
ATOM 720 C C . SER A 1 86 ? -5.303 15.343 -25.168 1.00 91.31 86 SER A C 1
ATOM 722 O O . SER A 1 86 ? -5.052 14.713 -24.132 1.00 91.31 86 SER A O 1
ATOM 724 N N . PRO A 1 87 ? -6.542 15.311 -25.698 1.00 92.75 87 PRO A N 1
ATOM 725 C CA . PRO A 1 87 ? -7.653 14.589 -25.069 1.00 92.75 87 PRO A CA 1
ATOM 726 C C . PRO A 1 87 ? -7.374 13.095 -24.843 1.00 92.75 87 PRO A C 1
ATOM 728 O O . PRO A 1 87 ? -7.881 12.500 -23.891 1.00 92.75 87 PRO A O 1
ATOM 731 N N . LYS A 1 88 ? -6.543 12.478 -25.697 1.00 91.81 88 LYS A N 1
ATOM 732 C CA . LYS A 1 88 ? -6.106 11.082 -25.546 1.00 91.81 88 LYS A CA 1
ATOM 733 C C . LYS A 1 88 ? -5.253 10.903 -24.288 1.00 91.81 88 LYS A C 1
ATOM 735 O O . LYS A 1 88 ? -5.539 10.021 -23.484 1.00 91.81 88 LYS A O 1
ATOM 740 N N . VAL A 1 89 ? -4.265 11.773 -24.076 1.00 89.62 89 VAL A N 1
ATOM 741 C CA . VAL A 1 89 ? -3.396 11.726 -22.889 1.00 89.62 89 VAL A CA 1
ATOM 742 C C . VAL A 1 89 ? -4.189 12.046 -21.618 1.00 89.62 89 VAL A C 1
ATOM 744 O O . VAL A 1 89 ? -4.015 11.371 -20.606 1.00 89.62 89 VAL A O 1
ATOM 747 N N . HIS A 1 90 ? -5.143 12.981 -21.681 1.00 89.06 90 HIS A N 1
ATOM 748 C CA . HIS A 1 90 ? -6.073 13.247 -20.573 1.00 89.06 90 HIS A CA 1
ATOM 749 C C . HIS A 1 90 ? -6.852 12.004 -20.137 1.00 89.06 90 HIS A C 1
ATOM 751 O O . HIS A 1 90 ? -6.958 11.728 -18.940 1.00 89.06 90 HIS A O 1
ATOM 757 N N . LYS A 1 91 ? -7.366 11.219 -21.094 1.00 90.81 91 LYS A N 1
ATOM 758 C CA . LYS A 1 91 ? -8.053 9.953 -20.794 1.00 90.81 91 LYS A CA 1
ATOM 759 C C . LYS A 1 91 ? -7.116 8.955 -20.110 1.00 90.81 91 LYS A C 1
ATOM 761 O O . LYS A 1 91 ? -7.512 8.363 -19.110 1.00 90.81 91 LYS A O 1
ATOM 766 N N . VAL A 1 92 ? -5.876 8.820 -20.582 1.00 89.94 92 VAL A N 1
ATOM 767 C CA . VAL A 1 92 ? -4.873 7.923 -19.976 1.00 89.94 92 VAL A CA 1
ATOM 768 C C . VAL A 1 92 ? -4.537 8.339 -18.540 1.00 89.94 92 VAL A C 1
ATOM 770 O O . VAL A 1 92 ? -4.572 7.505 -17.638 1.00 89.94 92 VAL A O 1
ATOM 773 N N . LEU A 1 93 ? -4.296 9.628 -18.284 1.00 89.69 93 LEU A N 1
ATOM 774 C CA . LEU A 1 93 ? -4.024 10.130 -16.929 1.00 89.69 93 LEU A CA 1
ATOM 775 C C . LEU A 1 93 ? -5.207 9.905 -15.980 1.00 89.69 93 LEU A C 1
ATOM 777 O O . LEU A 1 93 ? -5.012 9.610 -14.800 1.00 89.69 93 LEU A O 1
ATOM 781 N N . ARG A 1 94 ? -6.441 10.000 -16.488 1.00 90.31 94 ARG A N 1
ATOM 782 C CA . ARG A 1 94 ? -7.649 9.702 -15.710 1.00 90.31 94 ARG A CA 1
ATOM 783 C C . ARG A 1 94 ? -7.755 8.215 -15.364 1.00 90.31 94 ARG A C 1
ATOM 785 O O . ARG A 1 94 ? -8.122 7.907 -14.234 1.00 90.31 94 ARG A O 1
ATOM 792 N N . LEU A 1 95 ? -7.395 7.316 -16.285 1.00 90.00 95 LEU A N 1
ATOM 793 C CA . LEU A 1 95 ? -7.334 5.868 -16.030 1.00 90.00 95 LEU A CA 1
ATOM 794 C C . LEU A 1 95 ? -6.280 5.524 -14.969 1.00 90.00 95 LEU A C 1
ATOM 796 O O . LEU A 1 95 ? -6.550 4.737 -14.067 1.00 90.00 95 LEU A O 1
ATOM 800 N N . LEU A 1 96 ? -5.126 6.192 -15.005 1.00 86.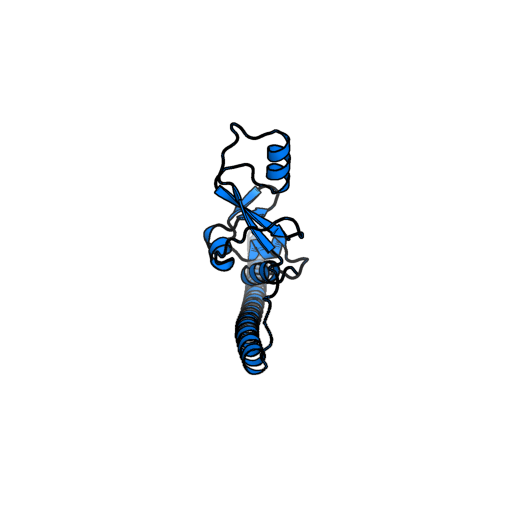88 96 LEU A N 1
ATOM 801 C CA . LEU A 1 96 ? -4.073 6.062 -13.990 1.00 86.88 96 LEU A CA 1
ATOM 802 C C . LEU A 1 96 ? -4.406 6.752 -12.656 1.00 86.88 96 LEU A C 1
ATOM 804 O O . LEU A 1 96 ? -3.589 6.732 -11.738 1.00 86.88 96 LEU A O 1
ATOM 808 N N . SER A 1 97 ? -5.597 7.349 -12.521 1.00 88.50 97 SER A N 1
ATOM 809 C CA . SER A 1 97 ? -6.036 8.095 -11.334 1.00 88.50 97 SER A CA 1
ATOM 810 C C . SER A 1 97 ? -5.137 9.291 -10.966 1.00 88.50 97 SER A C 1
ATOM 812 O O . SER A 1 97 ? -4.961 9.607 -9.789 1.00 88.50 97 SER A O 1
ATOM 814 N N . LEU A 1 98 ? -4.619 10.012 -11.972 1.00 89.88 98 LEU A N 1
ATOM 815 C CA . LEU A 1 98 ? -3.730 11.179 -11.836 1.00 89.88 98 LEU A CA 1
ATOM 816 C C . LEU A 1 98 ? -4.395 12.505 -12.284 1.00 89.88 98 LEU A C 1
ATOM 818 O O . LEU A 1 98 ? -3.973 13.119 -13.271 1.00 89.88 98 LEU A O 1
ATOM 822 N N . PRO A 1 99 ? -5.437 13.001 -11.585 1.00 87.12 99 PRO A N 1
ATOM 823 C CA . PRO A 1 99 ? -6.160 14.205 -12.001 1.00 87.12 99 PRO A CA 1
ATOM 824 C C . PRO A 1 99 ? -5.392 15.512 -11.755 1.00 87.12 99 PRO A C 1
ATOM 826 O O . PRO A 1 99 ? -5.630 16.485 -12.466 1.00 87.12 99 PRO A O 1
ATOM 829 N N . GLN A 1 100 ? -4.478 15.543 -10.781 1.00 89.56 100 GLN A N 1
ATOM 830 C CA . GLN A 1 100 ? -3.764 16.746 -10.338 1.00 89.56 100 GLN A CA 1
ATOM 831 C C . GLN A 1 100 ? -2.246 16.571 -10.463 1.00 89.56 100 GLN A C 1
ATOM 833 O O . GLN A 1 100 ? -1.739 15.448 -10.483 1.00 89.56 100 GLN A O 1
ATOM 838 N N . ILE A 1 101 ? -1.529 17.693 -10.555 1.00 91.75 101 ILE A N 1
ATOM 839 C CA . ILE A 1 101 ? -0.060 17.725 -10.560 1.00 91.75 101 ILE A CA 1
ATOM 840 C C . ILE A 1 101 ? 0.453 17.184 -9.216 1.00 91.75 101 ILE A C 1
ATOM 842 O O . ILE A 1 101 ? -0.208 17.336 -8.189 1.00 91.75 101 ILE A O 1
ATOM 846 N N . PHE A 1 102 ? 1.602 16.508 -9.231 1.00 89.06 102 PHE A N 1
ATOM 847 C CA . PHE A 1 102 ? 2.235 15.866 -8.072 1.00 89.06 102 PHE A CA 1
ATOM 848 C C . PHE A 1 102 ? 1.418 14.755 -7.405 1.00 89.06 102 PHE A C 1
ATOM 850 O O . PHE A 1 102 ? 1.795 14.256 -6.343 1.00 89.06 102 PHE A O 1
ATOM 857 N N . HIS A 1 103 ? 0.325 14.313 -8.027 1.00 90.06 103 HIS A N 1
ATOM 858 C CA . HIS A 1 103 ? -0.290 13.047 -7.660 1.00 90.06 103 HIS A CA 1
ATOM 859 C C . HIS A 1 103 ? 0.563 11.899 -8.186 1.00 90.06 103 HIS A C 1
ATOM 861 O O . HIS A 1 103 ? 1.176 12.012 -9.251 1.00 90.06 103 HIS A O 1
ATOM 867 N N . GLY A 1 104 ? 0.585 10.803 -7.432 1.00 89.62 104 GLY A N 1
ATOM 868 C CA . GLY A 1 104 ? 1.286 9.596 -7.825 1.00 89.62 104 GLY A CA 1
ATOM 869 C C . GLY A 1 104 ? 0.487 8.340 -7.516 1.00 89.62 104 GLY A C 1
ATOM 870 O O . GLY A 1 104 ? -0.259 8.298 -6.534 1.00 89.62 104 GLY A O 1
ATOM 871 N N . THR A 1 105 ? 0.630 7.336 -8.374 1.00 89.19 105 THR A N 1
ATOM 872 C CA . THR A 1 105 ? -0.051 6.042 -8.268 1.00 89.19 105 THR A CA 1
ATOM 873 C C . THR A 1 105 ? 0.922 4.901 -8.542 1.00 89.19 105 THR A C 1
ATOM 875 O O . THR A 1 105 ? 1.856 5.031 -9.334 1.00 89.19 105 THR A O 1
ATOM 878 N N . PHE A 1 106 ? 0.717 3.778 -7.853 1.00 87.50 106 PHE A N 1
ATOM 879 C CA . PHE A 1 106 ? 1.401 2.530 -8.169 1.00 87.50 106 PHE A CA 1
ATOM 880 C C . PHE A 1 106 ? 0.680 1.866 -9.341 1.00 87.50 106 PHE A C 1
ATOM 882 O O . PHE A 1 106 ? -0.532 1.655 -9.282 1.00 87.50 106 PHE A O 1
ATOM 889 N N . ALA A 1 107 ? 1.416 1.565 -10.406 1.00 85.69 107 ALA A N 1
ATOM 890 C CA . ALA A 1 107 ? 0.910 0.904 -11.596 1.00 85.69 107 ALA A CA 1
ATOM 891 C C . ALA A 1 107 ? 1.722 -0.364 -11.861 1.00 85.69 107 ALA A C 1
ATOM 893 O O . ALA A 1 107 ? 2.955 -0.339 -11.857 1.00 85.69 107 ALA A O 1
ATOM 894 N N . LYS A 1 108 ? 1.022 -1.469 -12.115 1.00 84.12 108 LYS A N 1
ATOM 895 C CA . LYS A 1 108 ? 1.643 -2.707 -12.582 1.00 84.12 108 LYS A CA 1
ATOM 896 C C . LYS A 1 108 ? 2.206 -2.486 -13.980 1.00 84.12 108 LYS A C 1
ATOM 898 O O . LYS A 1 108 ? 1.534 -1.913 -14.843 1.00 84.12 108 LYS A O 1
ATOM 903 N N . LEU A 1 109 ? 3.446 -2.903 -14.191 1.00 78.06 109 LEU A N 1
ATOM 904 C CA . LEU A 1 109 ? 4.114 -2.714 -15.462 1.00 78.06 109 LEU A CA 1
ATOM 905 C C . LEU A 1 109 ? 3.721 -3.785 -16.464 1.00 78.06 109 LEU A C 1
ATOM 907 O O . LEU A 1 109 ? 3.884 -4.981 -16.242 1.00 78.06 109 LEU A O 1
ATOM 911 N N . ASN A 1 110 ? 3.277 -3.299 -17.616 1.00 72.25 110 ASN A N 1
ATOM 912 C CA . ASN A 1 110 ? 3.259 -4.057 -18.854 1.00 72.25 110 ASN A CA 1
ATOM 913 C C . ASN A 1 110 ? 4.529 -3.712 -19.643 1.00 72.25 110 ASN A C 1
ATOM 915 O O . ASN A 1 110 ? 5.112 -2.648 -19.437 1.00 72.25 110 ASN A O 1
ATOM 919 N N . LYS A 1 111 ? 4.912 -4.561 -20.604 1.00 66.88 111 LYS A N 1
ATOM 920 C CA . LYS A 1 111 ? 6.137 -4.451 -21.433 1.00 66.88 111 LYS A CA 1
ATOM 921 C C . LYS A 1 111 ? 6.399 -3.058 -22.058 1.00 66.88 111 LYS A C 1
ATOM 923 O O . LYS A 1 111 ? 7.513 -2.789 -22.483 1.00 66.88 111 LYS A O 1
ATOM 928 N N . ALA A 1 112 ? 5.388 -2.186 -22.118 1.00 56.88 112 ALA A N 1
ATOM 929 C CA . ALA A 1 112 ? 5.412 -0.857 -22.731 1.00 56.88 112 ALA A CA 1
ATOM 930 C C . ALA A 1 112 ? 5.629 0.334 -21.765 1.00 56.88 112 ALA A C 1
ATOM 932 O O . ALA A 1 112 ? 5.726 1.467 -22.228 1.00 56.88 112 ALA A O 1
ATOM 933 N N . LEU A 1 113 ? 5.681 0.132 -20.444 1.00 53.00 113 LEU A N 1
ATOM 934 C CA . LEU A 1 113 ? 5.806 1.222 -19.465 1.00 53.00 113 LEU A CA 1
ATOM 935 C C . LEU A 1 113 ? 7.175 1.150 -18.775 1.00 53.00 113 LEU A C 1
ATOM 937 O O . LEU A 1 113 ? 7.342 0.430 -17.799 1.00 53.00 113 LEU A O 1
ATOM 941 N N . ILE A 1 114 ? 8.174 1.883 -19.272 1.00 51.34 114 ILE A N 1
ATOM 942 C CA . ILE A 1 114 ? 9.497 1.941 -18.635 1.00 51.34 114 ILE A CA 1
ATOM 943 C C . ILE A 1 114 ? 9.842 3.393 -18.318 1.00 51.34 114 ILE A C 1
ATOM 945 O O . ILE A 1 114 ? 10.257 4.156 -19.180 1.00 51.34 114 ILE A O 1
ATOM 949 N N . ASN A 1 115 ? 9.648 3.752 -17.052 1.00 45.69 115 ASN A N 1
ATOM 950 C CA . ASN A 1 115 ? 10.497 4.691 -16.328 1.00 45.69 115 ASN A CA 1
ATOM 951 C C . ASN A 1 115 ? 10.368 4.365 -14.836 1.00 45.69 115 ASN A C 1
ATOM 953 O O . ASN A 1 115 ? 9.264 4.324 -14.292 1.00 45.69 115 ASN A O 1
ATOM 957 N N . ILE A 1 116 ? 11.497 4.065 -14.197 1.00 52.41 116 ILE A N 1
ATOM 958 C CA . ILE A 1 116 ? 11.559 3.626 -12.801 1.00 52.41 116 ILE A CA 1
ATOM 959 C C . ILE A 1 116 ? 11.845 4.837 -11.929 1.00 52.41 116 ILE A C 1
ATOM 961 O O . ILE A 1 116 ? 12.860 5.507 -12.102 1.00 52.41 116 ILE A O 1
ATOM 965 N N . LEU A 1 117 ? 10.991 5.070 -10.940 1.00 45.38 117 LEU A N 1
ATOM 966 C CA . LEU A 1 117 ? 11.327 5.898 -9.791 1.00 45.38 117 LEU A CA 1
ATOM 967 C C . LEU A 1 117 ? 11.721 4.974 -8.639 1.00 45.38 117 LEU A C 1
ATOM 969 O O . LEU A 1 117 ? 10.894 4.251 -8.091 1.00 45.38 117 LEU A O 1
ATOM 973 N N . THR A 1 118 ? 13.001 5.004 -8.276 1.00 48.44 118 THR A N 1
ATOM 974 C CA . THR A 1 118 ? 13.609 4.258 -7.164 1.00 48.44 118 THR A CA 1
ATOM 975 C C . THR A 1 118 ? 13.381 4.966 -5.825 1.00 48.44 118 THR A C 1
ATOM 977 O O . THR A 1 118 ? 14.309 5.161 -5.044 1.00 48.44 118 THR A O 1
ATOM 980 N N . THR A 1 119 ? 12.164 5.436 -5.552 1.00 55.16 119 THR A N 1
ATOM 981 C CA . THR A 1 119 ? 11.837 5.980 -4.224 1.00 55.16 119 THR A CA 1
ATOM 982 C C . THR A 1 119 ? 11.433 4.848 -3.287 1.00 55.16 119 THR A C 1
ATOM 984 O O . THR A 1 119 ? 10.708 3.941 -3.697 1.00 55.16 119 THR A O 1
ATOM 987 N N . SER A 1 120 ? 11.865 4.899 -2.023 1.00 76.75 120 SER A N 1
ATOM 988 C CA . SER A 1 120 ? 11.520 3.910 -0.998 1.00 76.75 120 SER A CA 1
ATOM 989 C C . SER A 1 120 ? 9.996 3.868 -0.787 1.00 76.75 120 SER A C 1
ATOM 991 O O . SER A 1 120 ? 9.409 4.728 -0.132 1.00 76.75 120 SER A O 1
ATOM 993 N N . VAL A 1 121 ? 9.339 2.840 -1.347 1.00 84.19 121 VAL A N 1
ATOM 994 C CA . VAL A 1 121 ? 7.882 2.573 -1.257 1.00 84.19 121 VAL A CA 1
ATOM 995 C C . VAL A 1 121 ? 7.361 2.753 0.172 1.00 84.19 121 VAL A C 1
ATOM 997 O O . VAL A 1 121 ? 6.308 3.346 0.402 1.00 84.19 121 VAL A O 1
ATOM 1000 N N . ASN A 1 122 ? 8.163 2.300 1.133 1.00 88.31 122 ASN A N 1
ATOM 1001 C CA . ASN A 1 122 ? 7.911 2.401 2.558 1.00 88.31 122 ASN A CA 1
ATOM 1002 C C . ASN A 1 122 ? 7.680 3.853 3.027 1.00 88.31 122 ASN A C 1
ATOM 1004 O O . ASN A 1 122 ? 6.642 4.174 3.605 1.00 88.31 122 ASN A O 1
ATOM 1008 N N . GLU A 1 123 ? 8.615 4.760 2.738 1.00 89.25 123 GLU A N 1
ATOM 1009 C CA . GLU A 1 123 ? 8.506 6.159 3.163 1.00 89.25 123 GLU A CA 1
ATOM 1010 C C . GLU A 1 123 ? 7.346 6.877 2.493 1.00 89.25 123 GLU A C 1
ATOM 1012 O O . GLU A 1 123 ? 6.679 7.699 3.121 1.00 89.25 123 GLU A O 1
ATOM 1017 N N . LEU A 1 124 ? 7.096 6.563 1.223 1.00 89.06 124 LEU A N 1
ATOM 1018 C CA . LEU A 1 124 ? 6.007 7.167 0.477 1.00 89.06 124 LEU A CA 1
ATOM 1019 C C . LEU A 1 124 ? 4.654 6.814 1.100 1.00 89.06 124 LEU A C 1
ATOM 1021 O O . LEU A 1 124 ? 3.820 7.695 1.300 1.00 89.06 124 LEU A O 1
ATOM 1025 N N . ILE A 1 125 ? 4.451 5.542 1.438 1.00 90.56 125 ILE A N 1
ATOM 1026 C CA . ILE A 1 125 ? 3.203 5.065 2.031 1.00 90.56 125 ILE A CA 1
ATOM 1027 C C . ILE A 1 125 ? 3.022 5.633 3.446 1.00 90.56 125 ILE A C 1
ATOM 1029 O O . ILE A 1 125 ? 1.928 6.085 3.774 1.00 90.56 125 ILE A O 1
ATOM 1033 N N . TYR A 1 126 ? 4.080 5.723 4.256 1.00 91.19 126 TYR A N 1
ATOM 1034 C CA . TYR A 1 126 ? 3.978 6.334 5.588 1.00 91.19 126 TYR A CA 1
ATOM 1035 C C . TYR A 1 126 ? 3.760 7.854 5.559 1.00 91.19 126 TYR A C 1
ATOM 1037 O O . TYR A 1 126 ? 2.967 8.367 6.343 1.00 91.19 126 TYR A O 1
ATOM 1045 N N . LYS A 1 127 ? 4.442 8.592 4.673 1.00 90.44 127 LYS A N 1
ATOM 1046 C CA . LYS A 1 127 ? 4.386 10.069 4.644 1.00 90.44 127 LYS A CA 1
ATOM 1047 C C . LYS A 1 127 ? 3.229 10.613 3.805 1.00 90.44 127 LYS A C 1
ATOM 1049 O O . LYS A 1 127 ? 2.719 11.692 4.086 1.00 90.44 127 LYS A O 1
ATOM 1054 N N . ARG A 1 128 ? 2.858 9.916 2.728 1.00 90.88 128 ARG A N 1
ATOM 1055 C CA . ARG A 1 128 ? 1.908 10.389 1.702 1.00 90.88 128 ARG A CA 1
ATOM 1056 C C . ARG A 1 128 ? 0.816 9.364 1.374 1.00 90.88 128 ARG A C 1
ATOM 1058 O O . ARG A 1 128 ? 0.099 9.545 0.391 1.00 90.88 128 ARG A O 1
ATOM 1065 N N . GLY A 1 129 ? 0.671 8.300 2.165 1.00 91.56 129 GLY A N 1
ATOM 1066 C CA . GLY A 1 129 ? -0.343 7.269 1.958 1.00 91.56 129 GLY A CA 1
ATOM 1067 C C . GLY A 1 129 ? -1.754 7.749 2.290 1.00 91.56 129 GLY A C 1
ATOM 1068 O O . GLY A 1 129 ? -2.052 8.157 3.413 1.00 91.56 129 GLY A O 1
ATOM 1069 N N . TYR A 1 130 ? -2.650 7.638 1.312 1.00 91.88 130 TYR A N 1
ATOM 1070 C CA . TYR A 1 130 ? -4.079 7.882 1.486 1.00 91.88 130 TYR A CA 1
ATOM 1071 C C . TYR A 1 130 ? -4.879 6.669 1.019 1.00 91.88 130 TYR A C 1
ATOM 1073 O O . TYR A 1 130 ? -4.588 6.089 -0.024 1.00 91.88 130 TYR A O 1
ATOM 1081 N N . GLY A 1 131 ? -5.923 6.327 1.769 1.00 90.56 131 GLY A N 1
ATOM 1082 C CA . GLY A 1 131 ? -6.906 5.313 1.408 1.00 90.56 131 GLY A CA 1
ATOM 1083 C C . GLY A 1 131 ? -8.229 5.943 0.982 1.00 90.56 131 GLY A C 1
ATOM 1084 O O . GLY A 1 131 ? -8.618 7.008 1.471 1.00 90.56 131 GLY A O 1
ATOM 1085 N N . LYS A 1 132 ? -8.950 5.272 0.080 1.00 90.12 132 LYS A N 1
ATOM 1086 C CA . LYS A 1 132 ? -10.327 5.632 -0.273 1.00 90.12 132 LYS A CA 1
ATOM 1087 C C . LYS A 1 132 ? -11.296 4.797 0.562 1.00 90.12 132 LYS A C 1
ATOM 1089 O O . LYS A 1 132 ? -11.638 3.684 0.181 1.00 90.12 132 LYS A O 1
ATOM 1094 N N . ILE A 1 133 ? -11.751 5.343 1.685 1.00 89.94 133 ILE A N 1
ATOM 1095 C CA . ILE A 1 133 ? -12.658 4.669 2.624 1.00 89.94 133 ILE A CA 1
ATOM 1096 C C . ILE A 1 133 ? -14.022 5.344 2.524 1.00 89.94 133 ILE A C 1
ATOM 1098 O O . ILE A 1 133 ? -14.124 6.567 2.615 1.00 89.94 133 ILE A O 1
ATOM 1102 N N . SER A 1 134 ? -15.078 4.567 2.272 1.00 88.56 134 SER A N 1
ATOM 1103 C CA . SER A 1 134 ? -16.442 5.096 2.093 1.00 88.56 134 SER A CA 1
ATOM 1104 C C . SER A 1 134 ? -16.512 6.254 1.083 1.00 88.56 134 SER A C 1
ATOM 1106 O O . SER A 1 134 ? -17.149 7.276 1.322 1.00 88.56 134 SER A O 1
ATOM 1108 N N . LYS A 1 135 ? -15.806 6.106 -0.050 1.00 88.19 135 LYS A N 1
ATOM 1109 C CA . LYS A 1 135 ? -15.652 7.108 -1.128 1.00 88.19 135 LYS A CA 1
ATOM 1110 C C . LYS A 1 135 ? -14.923 8.408 -0.737 1.00 88.19 135 LYS A C 1
ATOM 1112 O O . LYS A 1 135 ? -14.769 9.268 -1.600 1.00 88.19 135 LYS A O 1
ATOM 1117 N N . LYS A 1 136 ? -14.415 8.538 0.491 1.00 90.88 136 LYS A N 1
ATOM 1118 C CA . LYS A 1 136 ? -13.639 9.695 0.961 1.00 90.88 136 LYS A CA 1
ATOM 1119 C C . LYS A 1 136 ? -12.146 9.375 0.999 1.00 90.88 136 LYS A C 1
ATOM 1121 O O . LYS A 1 136 ? -11.758 8.236 1.246 1.00 90.88 136 LYS A O 1
ATOM 1126 N N . ARG A 1 137 ? -11.309 10.385 0.749 1.00 90.25 137 ARG A N 1
ATOM 1127 C CA . ARG A 1 137 ? -9.848 10.290 0.879 1.00 90.25 137 ARG A CA 1
ATOM 1128 C C . ARG A 1 137 ? -9.477 10.502 2.347 1.00 90.25 137 ARG A C 1
ATOM 1130 O O . ARG A 1 137 ? -9.715 11.583 2.873 1.00 90.25 137 ARG A O 1
ATOM 1137 N N . ILE A 1 138 ? -8.919 9.481 2.990 1.00 92.31 138 ILE A N 1
ATOM 1138 C CA . ILE A 1 138 ? -8.512 9.507 4.402 1.00 92.31 138 ILE A CA 1
ATOM 1139 C C . ILE A 1 138 ? -7.030 9.134 4.481 1.00 92.31 138 ILE A C 1
ATOM 1141 O O . ILE A 1 138 ? -6.578 8.244 3.760 1.00 92.31 138 ILE A O 1
ATOM 1145 N N . ALA A 1 139 ? -6.261 9.842 5.306 1.00 92.94 139 ALA A N 1
ATOM 1146 C CA . ALA A 1 139 ? -4.858 9.511 5.542 1.00 92.94 139 ALA A CA 1
ATOM 1147 C C . ALA A 1 139 ? -4.739 8.153 6.253 1.00 92.94 139 ALA A C 1
ATOM 1149 O O . ALA A 1 139 ? -5.544 7.830 7.127 1.00 92.94 139 ALA A O 1
ATOM 1150 N N . LEU A 1 140 ? -3.742 7.350 5.877 1.00 91.88 140 LEU A N 1
ATOM 1151 C CA . LEU A 1 140 ? -3.504 6.039 6.483 1.00 91.88 140 LEU A CA 1
ATOM 1152 C C . LEU A 1 140 ? -2.730 6.190 7.801 1.00 91.88 140 LEU A C 1
ATOM 1154 O O . LEU A 1 140 ? -1.524 5.972 7.846 1.00 91.88 140 LEU A O 1
ATOM 1158 N N . THR A 1 141 ? -3.424 6.589 8.868 1.00 89.69 141 THR A N 1
ATOM 1159 C CA . THR A 1 141 ? -2.826 6.775 10.203 1.00 89.69 141 THR A CA 1
ATOM 1160 C C . THR A 1 141 ? -2.888 5.511 11.056 1.00 89.69 141 THR A C 1
ATOM 1162 O O . THR A 1 141 ? -1.905 5.145 11.693 1.00 89.69 141 THR A O 1
ATOM 1165 N N . ASP A 1 142 ? -4.029 4.818 11.040 1.00 89.56 142 ASP A N 1
ATOM 1166 C CA . ASP A 1 142 ? -4.303 3.691 11.931 1.00 89.56 142 ASP A CA 1
ATOM 1167 C C . ASP A 1 142 ? -4.475 2.370 11.179 1.00 89.56 142 ASP A C 1
ATOM 1169 O O . ASP A 1 142 ? -5.147 2.282 10.149 1.00 89.56 142 ASP A O 1
ATOM 1173 N N . HIS A 1 143 ? -3.963 1.285 11.766 1.00 90.69 143 HIS A N 1
ATOM 1174 C CA . HIS A 1 143 ? -4.133 -0.069 11.224 1.00 90.69 143 HIS A CA 1
ATOM 1175 C C . HIS A 1 143 ? -5.601 -0.526 11.199 1.00 90.69 143 HIS A C 1
ATOM 1177 O O . HIS A 1 143 ? -5.963 -1.399 10.417 1.00 90.69 143 HIS A O 1
ATOM 1183 N N . SER A 1 144 ? -6.469 0.062 12.028 1.00 88.94 144 SER A N 1
ATOM 1184 C CA . SER A 1 144 ? -7.908 -0.230 12.024 1.00 88.94 144 SER A CA 1
ATOM 1185 C C . SER A 1 144 ? -8.571 0.144 10.697 1.00 88.94 144 SER A C 1
ATOM 1187 O O . SER A 1 144 ? -9.414 -0.610 10.215 1.00 88.94 144 SER A O 1
ATOM 1189 N N . LEU A 1 145 ? -8.159 1.260 10.087 1.00 90.31 145 LEU A N 1
ATOM 1190 C CA . LEU A 1 145 ? -8.674 1.738 8.801 1.00 90.31 145 LEU A CA 1
ATOM 1191 C C . LEU A 1 145 ? -8.310 0.777 7.660 1.00 90.31 145 LEU A C 1
ATOM 1193 O O . LEU A 1 145 ? -9.128 0.494 6.779 1.00 90.31 145 LEU A O 1
ATOM 1197 N N . ILE A 1 146 ? -7.089 0.238 7.717 1.00 91.12 146 ILE A N 1
ATOM 1198 C CA . ILE A 1 146 ? -6.579 -0.752 6.765 1.00 91.12 146 ILE A CA 1
ATOM 1199 C C . ILE A 1 146 ? -7.330 -2.069 6.947 1.00 91.12 146 ILE A C 1
ATOM 1201 O O . ILE A 1 146 ? -7.921 -2.562 5.993 1.00 91.12 146 ILE A O 1
ATOM 1205 N N . ALA A 1 147 ? -7.397 -2.591 8.174 1.00 90.19 147 ALA A N 1
ATOM 1206 C CA . ALA A 1 147 ? -8.084 -3.846 8.470 1.00 90.19 147 ALA A CA 1
ATOM 1207 C C . ALA A 1 147 ? -9.584 -3.801 8.129 1.00 90.19 147 ALA A C 1
ATOM 1209 O O . ALA A 1 147 ? -10.149 -4.804 7.700 1.00 90.19 147 ALA A O 1
ATOM 1210 N N . GLN A 1 148 ? -10.242 -2.648 8.281 1.00 89.75 148 GLN A N 1
ATOM 1211 C CA . GLN A 1 148 ? -11.643 -2.485 7.890 1.00 89.75 148 GLN A CA 1
ATOM 1212 C C . GLN A 1 148 ? -11.840 -2.616 6.372 1.00 89.75 148 GLN A C 1
ATOM 1214 O O . GLN A 1 148 ? -12.831 -3.196 5.932 1.00 89.75 148 GLN A O 1
ATOM 1219 N N . SER A 1 149 ? -10.910 -2.077 5.582 1.00 89.00 149 SER A N 1
ATOM 1220 C CA . SER A 1 149 ? -11.023 -2.034 4.118 1.00 89.00 149 SER A CA 1
ATOM 1221 C C . SER A 1 149 ? -10.481 -3.304 3.456 1.00 89.00 149 SER A C 1
ATOM 1223 O O . SER A 1 149 ? -11.102 -3.840 2.542 1.00 89.00 149 SER A O 1
ATOM 1225 N N . PHE A 1 150 ? -9.345 -3.804 3.943 1.00 89.25 150 PHE A N 1
ATOM 1226 C CA . PHE A 1 150 ? -8.576 -4.892 3.338 1.00 89.25 150 PHE A CA 1
ATOM 1227 C C . PHE A 1 150 ? -8.530 -6.172 4.178 1.00 89.25 150 PHE A C 1
ATOM 1229 O O . PHE A 1 150 ? -7.919 -7.152 3.759 1.00 89.25 150 PHE A O 1
ATOM 1236 N N . GLY A 1 151 ? -9.223 -6.226 5.320 1.00 88.00 151 GLY A N 1
ATOM 1237 C CA . GLY A 1 151 ? -9.225 -7.411 6.184 1.00 88.00 151 GLY A CA 1
ATOM 1238 C C . GLY A 1 151 ? -9.739 -8.682 5.500 1.00 88.00 151 GLY A C 1
ATOM 1239 O O . GLY A 1 151 ? -9.352 -9.777 5.894 1.00 88.00 151 GLY A O 1
ATOM 1240 N N . LYS A 1 152 ? -10.546 -8.547 4.437 1.00 90.31 152 LYS A N 1
ATOM 1241 C CA . LYS A 1 152 ? -10.989 -9.671 3.591 1.00 90.31 152 LYS A CA 1
ATOM 1242 C C . LYS A 1 152 ? -9.842 -10.343 2.830 1.00 90.31 152 LYS A C 1
ATOM 1244 O O . LYS A 1 152 ? -9.919 -11.533 2.571 1.00 90.31 152 LYS A O 1
ATOM 1249 N N . TYR A 1 153 ? -8.799 -9.586 2.502 1.00 89.62 153 TYR A N 1
ATOM 1250 C CA . TYR A 1 153 ? -7.624 -10.052 1.764 1.00 89.62 153 TYR A CA 1
ATOM 1251 C C . TYR A 1 153 ? -6.471 -10.449 2.700 1.00 89.62 153 TYR A C 1
ATOM 1253 O O . TYR A 1 153 ? -5.352 -10.645 2.255 1.00 89.62 153 TYR A O 1
ATOM 1261 N N . GLY A 1 154 ? -6.705 -10.522 4.017 1.00 89.38 154 GLY A N 1
ATOM 1262 C CA . GLY A 1 154 ? -5.661 -10.870 4.989 1.00 89.38 154 GLY A CA 1
ATOM 1263 C C . GLY A 1 154 ? -4.663 -9.746 5.304 1.00 89.38 154 GLY A C 1
ATOM 1264 O O . GLY A 1 154 ? -3.732 -9.966 6.086 1.00 89.38 154 GLY A O 1
ATOM 1265 N N . ILE A 1 155 ? -4.885 -8.541 4.766 1.00 92.75 155 ILE A N 1
ATOM 1266 C CA . ILE A 1 155 ? -4.075 -7.342 5.016 1.00 92.75 155 ILE A CA 1
ATOM 1267 C C . ILE A 1 155 ? -4.617 -6.643 6.263 1.00 92.75 155 ILE A C 1
ATOM 1269 O O . ILE A 1 155 ? -5.722 -6.090 6.274 1.00 92.75 155 ILE A O 1
ATOM 1273 N N . ILE A 1 156 ? -3.836 -6.680 7.342 1.00 92.62 156 ILE A N 1
ATOM 1274 C CA . ILE A 1 156 ? -4.266 -6.202 8.663 1.00 92.62 156 ILE A CA 1
ATOM 1275 C C . ILE A 1 156 ? -3.544 -4.906 9.035 1.00 92.62 156 ILE A C 1
ATOM 1277 O O . ILE A 1 156 ? -4.094 -4.078 9.763 1.00 92.62 156 ILE A O 1
ATOM 1281 N N . CYS A 1 157 ? -2.311 -4.723 8.565 1.00 93.00 157 CYS A N 1
ATOM 1282 C CA . CYS A 1 157 ? -1.470 -3.597 8.952 1.00 93.00 157 CYS A CA 1
ATOM 1283 C C . CYS A 1 157 ? -0.793 -2.912 7.760 1.00 93.00 157 CYS A C 1
ATOM 1285 O O . CYS A 1 157 ? -0.848 -3.382 6.626 1.00 93.00 157 CYS A O 1
ATOM 1287 N N . MET A 1 158 ? -0.130 -1.788 8.038 1.00 91.94 158 MET A N 1
ATOM 1288 C CA . MET A 1 158 ? 0.592 -1.018 7.024 1.00 91.94 158 MET A CA 1
ATOM 1289 C C . MET A 1 158 ? 1.759 -1.807 6.416 1.00 91.94 158 MET A C 1
ATOM 1291 O O . MET A 1 158 ? 2.031 -1.694 5.227 1.00 91.94 158 MET A O 1
ATOM 1295 N N . LYS A 1 159 ? 2.431 -2.643 7.218 1.00 92.06 159 LYS A N 1
ATOM 1296 C CA . LYS A 1 159 ? 3.541 -3.480 6.748 1.00 92.06 159 LYS A CA 1
ATOM 1297 C C . LYS A 1 159 ? 3.070 -4.552 5.762 1.00 92.06 159 LYS A C 1
ATOM 1299 O O . LYS A 1 159 ? 3.745 -4.744 4.759 1.00 92.06 159 LYS A O 1
ATOM 1304 N N . ASP A 1 160 ? 1.914 -5.171 6.018 1.00 93.25 160 ASP A N 1
ATOM 1305 C CA . ASP A 1 160 ? 1.277 -6.114 5.085 1.00 93.25 160 ASP A CA 1
ATOM 1306 C C . ASP A 1 160 ? 0.995 -5.410 3.746 1.00 93.25 160 ASP A C 1
ATOM 1308 O O . ASP A 1 160 ? 1.362 -5.914 2.695 1.00 93.25 160 ASP A O 1
ATOM 1312 N N . LEU A 1 161 ? 0.432 -4.193 3.783 1.00 91.69 161 LEU A N 1
ATOM 1313 C CA . LEU A 1 161 ? 0.153 -3.407 2.574 1.00 91.69 161 LEU A CA 1
ATOM 1314 C C . LEU A 1 161 ? 1.427 -3.099 1.769 1.00 91.69 161 LEU A C 1
ATOM 1316 O O . LEU A 1 161 ? 1.432 -3.210 0.548 1.00 91.69 161 LEU A O 1
ATOM 1320 N N . ILE A 1 162 ? 2.505 -2.698 2.448 1.00 90.88 162 ILE A N 1
ATOM 1321 C CA . ILE A 1 162 ? 3.799 -2.433 1.802 1.00 90.88 162 ILE A CA 1
ATOM 1322 C C . ILE A 1 162 ? 4.358 -3.710 1.172 1.00 90.88 162 ILE A C 1
ATOM 1324 O O . ILE A 1 162 ? 4.938 -3.642 0.091 1.00 90.88 162 ILE A O 1
ATOM 1328 N N . HIS A 1 163 ? 4.200 -4.849 1.849 1.00 90.94 163 HIS A N 1
ATOM 1329 C CA . HIS A 1 163 ? 4.664 -6.131 1.345 1.00 90.94 163 HIS A CA 1
ATOM 1330 C C . HIS A 1 163 ? 3.939 -6.529 0.065 1.00 90.94 163 HIS A C 1
ATOM 1332 O O . HIS A 1 163 ? 4.617 -6.741 -0.932 1.00 90.94 163 HIS A O 1
ATOM 1338 N N . GLU A 1 164 ? 2.607 -6.479 0.050 1.00 90.69 164 GLU A N 1
ATOM 1339 C CA . GLU A 1 164 ? 1.816 -6.776 -1.153 1.00 90.69 164 GLU A CA 1
ATOM 1340 C C . GLU A 1 164 ? 2.195 -5.886 -2.346 1.00 90.69 164 GLU A C 1
ATOM 1342 O O . GLU A 1 164 ? 2.326 -6.354 -3.474 1.00 90.69 164 GLU A O 1
ATOM 1347 N N . ILE A 1 165 ? 2.450 -4.593 -2.111 1.00 88.44 165 ILE A N 1
ATOM 1348 C CA . ILE A 1 165 ? 2.884 -3.671 -3.174 1.00 88.44 165 ILE A CA 1
ATOM 1349 C C . ILE A 1 165 ? 4.283 -4.029 -3.695 1.00 88.44 165 ILE A C 1
ATOM 1351 O O . ILE A 1 165 ? 4.562 -3.858 -4.881 1.00 88.44 165 ILE A O 1
ATOM 1355 N N . TYR A 1 166 ? 5.178 -4.486 -2.819 1.00 85.50 166 TYR A N 1
ATOM 1356 C CA . TYR A 1 166 ? 6.543 -4.847 -3.194 1.00 85.50 166 TYR A CA 1
ATOM 1357 C C . TYR A 1 166 ? 6.603 -6.179 -3.953 1.00 85.50 166 TYR A C 1
ATOM 1359 O O . TYR A 1 166 ? 7.375 -6.305 -4.904 1.00 85.50 166 TYR A O 1
ATOM 1367 N N . THR A 1 167 ? 5.796 -7.161 -3.549 1.00 85.44 167 THR A N 1
ATOM 1368 C CA . THR A 1 167 ? 5.776 -8.505 -4.141 1.00 85.44 167 THR A CA 1
ATOM 1369 C C . THR A 1 167 ? 4.800 -8.652 -5.313 1.00 85.44 167 THR A C 1
ATOM 1371 O O . THR A 1 167 ? 4.954 -9.610 -6.074 1.00 85.44 167 THR A O 1
ATOM 1374 N N . ASP A 1 168 ? 3.889 -7.687 -5.521 1.00 79.38 168 ASP A N 1
ATOM 1375 C CA . ASP A 1 168 ? 2.819 -7.719 -6.539 1.00 79.38 168 ASP A CA 1
ATOM 1376 C C . ASP A 1 168 ? 1.896 -8.944 -6.355 1.00 79.38 168 ASP A C 1
ATOM 1378 O O . ASP A 1 168 ? 1.660 -9.700 -7.303 1.00 79.38 168 ASP A O 1
ATOM 1382 N N . GLY A 1 169 ? 1.455 -9.155 -5.105 1.00 72.38 169 GLY A N 1
ATOM 1383 C CA . GLY A 1 169 ? 0.596 -10.265 -4.662 1.00 72.38 169 GLY A CA 1
ATOM 1384 C C . GLY A 1 169 ? -0.906 -10.058 -4.845 1.00 72.38 169 GLY A C 1
ATOM 1385 O O . GLY A 1 169 ? -1.353 -8.917 -5.116 1.00 72.38 169 GLY A O 1
#

Secondary structure (DSSP, 8-state):
-HHHHHHHHHHHHHHHHHHHHHHHHHHHHHHHHHHHHHHHHHHHHHHHHHHHHHHHHHHHHHT---PPPPPSEEEEE--S-STT--HHHHHHHHHTT--STT-EEEEEPPTT--------HHHHHHHH-EEEETTEEEE---HHHHHHHHGGGT--SHHHHHHHHHHT-

pLDDT: mean 86.76, std 9.69, range [45.38, 95.88]

Foldseek 3Di:
DVVVVVVVVVVVVVVVVVVVVVVVVVVVVVVVVVVVVLVVVVVVVVVVVVVVVVVCVVCVVVVHDDDDDDAFKAKDFAADDPPPDDPVVVVVCVVQVNNGHGDIHIDTDDPPDDDHDPDDLLCCCQPPNWDCDPNDTDRPDDLVSVCVVCVVVVRRGPSSVSSCSRVVD

InterPro domains:
  IPR012988 Large ribosomal subunit protein uL30, N-terminal, eukaryota [PF08079] (3-68)
  IPR016082 Large ribosomal subunit protein uL30-like, ferredoxin-like fold domain [PF00327] (74-117)
  IPR036919 Large ribosomal subunit protein uL30, ferredoxin-like fold domain superfamily [G3DSA:3.30.1390.20] (73-165)
  IPR036919 Large ribosomal subunit protein uL30, ferredoxin-like fold domain superfamily [SSF55129] (73-168)
  IPR039699 Large ribosomal subunit protein uL30 [PTHR11524] (4-168)